Protein AF-A0AA42AXE3-F1 (afdb_monomer_lite)

Structure (mmCIF, N/CA/C/O backbone):
data_AF-A0AA42AXE3-F1
#
_entry.id   AF-A0AA42AXE3-F1
#
loop_
_atom_site.group_PDB
_atom_site.id
_atom_site.type_symbol
_atom_site.label_atom_id
_atom_site.label_alt_id
_atom_site.label_comp_id
_atom_site.label_asym_id
_atom_site.label_entity_id
_atom_site.label_seq_id
_atom_site.pdbx_PDB_ins_code
_atom_site.Cartn_x
_atom_site.Cartn_y
_atom_site.Cartn_z
_atom_site.occupancy
_atom_site.B_iso_or_equiv
_atom_site.auth_seq_id
_atom_site.auth_comp_id
_atom_site.auth_asym_id
_atom_site.auth_atom_id
_atom_site.pdbx_PDB_model_num
ATOM 1 N N . MET A 1 1 ? -24.520 -1.845 4.294 1.00 39.22 1 MET A N 1
ATOM 2 C CA . MET A 1 1 ? -23.198 -1.878 3.637 1.00 39.22 1 MET A CA 1
ATOM 3 C C . MET A 1 1 ? -22.693 -3.287 3.832 1.00 39.22 1 MET A C 1
ATOM 5 O O . MET A 1 1 ? -22.430 -3.655 4.968 1.00 39.22 1 MET A O 1
ATOM 9 N N . GLU A 1 2 ? -22.739 -4.093 2.774 1.00 32.00 2 GLU A N 1
ATOM 10 C CA . GLU A 1 2 ? -22.306 -5.494 2.784 1.00 32.00 2 GLU A CA 1
ATOM 11 C C . GLU A 1 2 ? -20.839 -5.524 3.225 1.00 32.00 2 GLU A C 1
ATOM 13 O O . GLU A 1 2 ? -19.955 -5.041 2.519 1.00 32.00 2 GLU A O 1
ATOM 18 N N . ALA A 1 3 ? -20.601 -5.962 4.459 1.00 39.38 3 ALA A N 1
ATOM 19 C CA . ALA A 1 3 ? -19.285 -5.930 5.062 1.00 39.38 3 ALA A CA 1
ATOM 20 C C . ALA A 1 3 ? -18.460 -7.076 4.477 1.00 39.38 3 ALA A C 1
ATOM 22 O O . ALA A 1 3 ? -18.600 -8.228 4.880 1.00 39.38 3 ALA A O 1
ATOM 23 N N . SER A 1 4 ? -17.564 -6.759 3.547 1.00 53.06 4 SER A N 1
ATOM 24 C CA . SER A 1 4 ? -16.403 -7.594 3.252 1.00 53.06 4 SER A CA 1
ATOM 25 C C . SER A 1 4 ? -15.485 -7.583 4.479 1.00 53.06 4 SER A C 1
ATOM 27 O O . SER A 1 4 ? -14.504 -6.846 4.544 1.00 53.06 4 SER A O 1
ATOM 29 N N . GLY A 1 5 ? -15.870 -8.329 5.511 1.00 67.88 5 GLY A N 1
ATOM 30 C CA . GLY A 1 5 ? -15.211 -8.332 6.806 1.00 67.88 5 GLY A CA 1
ATOM 31 C C . GLY A 1 5 ? -15.695 -9.483 7.680 1.00 67.88 5 GLY A C 1
ATOM 32 O O . GLY A 1 5 ? -16.827 -9.944 7.574 1.00 67.88 5 GLY A O 1
ATOM 33 N N . CYS A 1 6 ? -14.823 -9.964 8.560 1.00 85.25 6 CYS A N 1
ATOM 34 C CA . CYS A 1 6 ? -15.209 -10.900 9.610 1.00 85.25 6 CYS A CA 1
ATOM 35 C C . CYS A 1 6 ? -15.899 -10.165 10.772 1.00 85.25 6 CYS A C 1
ATOM 37 O O . CYS A 1 6 ? -15.529 -9.039 11.097 1.00 85.25 6 CYS A O 1
ATOM 39 N N . SER A 1 7 ? -16.813 -10.829 11.477 1.00 84.94 7 SER A N 1
ATOM 40 C CA . SER A 1 7 ? -17.573 -10.251 12.602 1.00 84.94 7 SER A CA 1
ATOM 41 C C . SER A 1 7 ? -16.840 -10.287 13.953 1.00 84.94 7 SER A C 1
ATOM 43 O O . SER A 1 7 ? -17.481 -10.317 15.001 1.00 84.94 7 SER A O 1
ATOM 45 N N . HIS A 1 8 ? -15.503 -10.320 13.959 1.00 90.88 8 HIS A N 1
ATOM 46 C CA . HIS A 1 8 ? -14.735 -10.334 15.205 1.00 90.88 8 HIS A CA 1
ATOM 47 C C . HIS A 1 8 ? -14.787 -8.949 15.875 1.00 90.88 8 HIS A C 1
ATOM 49 O O . HIS A 1 8 ? -14.392 -7.964 15.243 1.00 90.88 8 HIS A O 1
ATOM 55 N N . PRO A 1 9 ? -15.268 -8.848 17.129 1.00 89.12 9 PRO A N 1
ATOM 56 C CA . PRO A 1 9 ? -15.516 -7.561 17.759 1.00 89.12 9 PRO A CA 1
ATOM 57 C C . PRO A 1 9 ? -14.220 -6.929 18.279 1.00 89.12 9 PRO A C 1
ATOM 59 O O . PRO A 1 9 ? -13.518 -7.505 19.107 1.00 89.12 9 PRO A O 1
ATOM 62 N N . TYR A 1 10 ? -13.951 -5.703 17.836 1.00 90.38 10 TYR A N 1
ATOM 63 C CA . TYR A 1 10 ? -12.899 -4.829 18.355 1.00 90.38 10 TYR A CA 1
ATOM 64 C C . TYR A 1 10 ? -13.407 -3.386 18.329 1.00 90.38 10 TYR A C 1
ATOM 66 O O . TYR A 1 10 ? -14.185 -3.025 17.446 1.00 90.38 10 TYR A O 1
ATOM 74 N N . CYS A 1 11 ? -12.969 -2.542 19.266 1.00 94.12 11 CYS A N 1
ATOM 75 C CA . CYS A 1 11 ? -13.255 -1.113 19.156 1.00 94.12 11 CYS A CA 1
ATOM 76 C C . CYS A 1 11 ? -12.405 -0.471 18.046 1.00 94.12 11 CYS A C 1
ATOM 78 O O . CYS A 1 11 ? -11.339 -0.979 17.680 1.00 94.12 11 CYS A O 1
ATOM 80 N N . THR A 1 12 ? -12.864 0.671 17.535 1.00 92.12 12 THR A N 1
ATOM 81 C CA . THR A 1 12 ? -12.186 1.426 16.470 1.00 92.12 12 THR A CA 1
ATOM 82 C C . THR A 1 12 ? -10.753 1.789 16.841 1.00 92.12 12 THR A C 1
ATOM 84 O O . THR A 1 12 ? -9.857 1.649 16.013 1.00 92.12 12 THR A O 1
ATOM 87 N N . ASP A 1 13 ? -10.515 2.167 18.097 1.00 95.12 13 ASP A N 1
ATOM 88 C CA . ASP A 1 13 ? -9.200 2.602 18.575 1.00 95.12 13 ASP A CA 1
ATOM 89 C C . ASP A 1 13 ? -8.194 1.446 18.601 1.00 95.12 13 ASP A C 1
ATOM 91 O O . ASP A 1 13 ? -7.038 1.603 18.200 1.00 95.12 13 ASP A O 1
ATOM 95 N N . CYS A 1 14 ? -8.634 0.252 19.014 1.00 95.81 14 CYS A N 1
ATOM 96 C CA . CYS A 1 14 ? -7.807 -0.953 18.978 1.00 95.81 14 CYS A CA 1
ATOM 97 C C . CYS A 1 14 ? -7.433 -1.330 17.543 1.00 95.81 14 CYS A C 1
ATOM 99 O O . CYS A 1 14 ? -6.273 -1.653 17.281 1.00 95.81 14 CYS A O 1
ATOM 101 N N . VAL A 1 15 ? -8.391 -1.264 16.612 1.00 94.88 15 VAL A N 1
ATOM 102 C CA . VAL A 1 15 ? -8.143 -1.557 15.193 1.00 94.88 15 VAL A CA 1
ATOM 103 C C . VAL A 1 15 ? -7.183 -0.531 14.590 1.00 94.88 15 VAL A C 1
ATOM 105 O O . VAL A 1 15 ? -6.204 -0.917 13.951 1.00 94.88 15 VAL A O 1
ATOM 108 N N . ALA A 1 16 ? -7.396 0.761 14.848 1.00 95.69 16 ALA A N 1
ATOM 109 C CA . ALA A 1 16 ? -6.532 1.831 14.356 1.00 95.69 16 ALA A CA 1
ATOM 110 C C . ALA A 1 16 ? -5.087 1.674 14.855 1.00 95.69 16 ALA A C 1
ATOM 112 O O . ALA A 1 16 ? -4.149 1.710 14.057 1.00 95.69 16 ALA A O 1
ATOM 113 N N . LYS A 1 17 ? -4.898 1.412 16.155 1.00 96.69 17 LYS A N 1
ATOM 114 C CA . LYS A 1 17 ? -3.568 1.208 16.753 1.00 96.69 17 LYS A CA 1
ATOM 115 C C . LYS A 1 17 ? -2.880 -0.059 16.243 1.00 96.69 17 LYS A C 1
ATOM 117 O O . LYS A 1 17 ? -1.663 -0.072 16.040 1.00 96.69 17 LYS A O 1
ATOM 122 N N . TYR A 1 18 ? -3.644 -1.126 16.014 1.00 96.25 18 TYR A N 1
ATOM 123 C CA . TYR A 1 18 ? -3.133 -2.352 15.403 1.00 96.25 18 TYR A CA 1
ATOM 124 C C . TYR A 1 18 ? -2.607 -2.094 13.986 1.00 96.25 18 TYR A C 1
ATOM 126 O O . TYR A 1 18 ? -1.457 -2.428 13.693 1.00 96.25 18 TYR A O 1
ATOM 134 N N . ILE A 1 19 ? -3.413 -1.443 13.139 1.00 96.25 19 ILE A N 1
ATOM 135 C CA . ILE A 1 19 ? -3.024 -1.058 11.777 1.00 96.25 19 ILE A CA 1
ATOM 136 C C . ILE A 1 19 ? -1.781 -0.171 11.820 1.00 96.25 19 ILE A C 1
ATOM 138 O O . ILE A 1 19 ? -0.796 -0.468 11.150 1.00 96.25 19 ILE A O 1
ATOM 142 N N . GLU A 1 20 ? -1.780 0.877 12.647 1.00 96.31 20 GLU A N 1
ATOM 143 C CA . GLU A 1 20 ? -0.634 1.775 12.786 1.00 96.31 20 GLU A CA 1
ATOM 144 C C . GLU A 1 20 ? 0.643 1.016 13.146 1.00 96.31 20 GLU A C 1
ATOM 146 O O . GLU A 1 20 ? 1.682 1.248 12.532 1.00 96.31 20 GLU A O 1
ATOM 151 N N . THR A 1 21 ? 0.572 0.070 14.082 1.00 95.56 21 THR A N 1
ATOM 152 C CA . THR A 1 21 ? 1.730 -0.746 14.466 1.00 95.56 21 THR A CA 1
ATOM 153 C C . THR A 1 21 ? 2.241 -1.561 13.273 1.00 95.56 21 THR A C 1
ATOM 155 O O . THR A 1 21 ? 3.436 -1.544 12.975 1.00 95.56 21 THR A O 1
ATOM 158 N N . LYS A 1 22 ? 1.347 -2.230 12.536 1.00 95.56 22 LYS A N 1
ATOM 159 C CA . LYS A 1 22 ? 1.699 -3.068 11.376 1.00 95.56 22 LYS A CA 1
ATOM 160 C C . LYS A 1 22 ? 2.280 -2.263 10.211 1.00 95.56 22 LYS A C 1
ATOM 162 O O . LYS A 1 22 ? 3.287 -2.665 9.628 1.00 95.56 22 LYS A O 1
ATOM 167 N N . VAL A 1 23 ? 1.698 -1.106 9.909 1.00 95.06 23 VAL A N 1
ATOM 168 C CA . VAL A 1 23 ? 2.150 -0.217 8.829 1.00 95.06 23 VAL A CA 1
ATOM 169 C C . VAL A 1 23 ? 3.440 0.496 9.220 1.00 95.06 23 VAL A C 1
ATOM 171 O O . VAL A 1 23 ? 4.406 0.531 8.457 1.00 95.06 23 VAL A O 1
ATOM 174 N N . SER A 1 24 ? 3.478 1.094 10.410 1.00 90.56 24 SER A N 1
ATOM 175 C CA . SER A 1 24 ? 4.572 1.977 10.804 1.00 90.56 24 SER A CA 1
ATOM 176 C C . SER A 1 24 ? 5.832 1.207 11.169 1.00 90.56 24 SER A C 1
ATOM 178 O O . SER A 1 24 ? 6.901 1.611 10.712 1.00 90.56 24 SER A O 1
ATOM 180 N N . HIS A 1 25 ? 5.708 0.109 11.923 1.00 85.19 25 HIS A N 1
ATOM 181 C CA . HIS A 1 25 ? 6.855 -0.650 12.432 1.00 85.19 25 HIS A CA 1
ATOM 182 C C . HIS A 1 25 ? 7.284 -1.780 11.497 1.00 85.19 25 HIS A C 1
ATOM 184 O O . HIS A 1 25 ? 8.471 -2.081 11.424 1.00 85.19 25 HIS A O 1
ATOM 190 N N . SER A 1 26 ? 6.343 -2.411 10.793 1.00 87.88 26 SER A N 1
ATOM 191 C CA . SER A 1 26 ? 6.633 -3.608 9.994 1.00 87.88 26 SER A CA 1
ATOM 192 C C . SER A 1 26 ? 6.511 -3.403 8.485 1.00 87.88 26 SER A C 1
ATOM 194 O O . SER A 1 26 ? 6.828 -4.329 7.748 1.00 87.88 26 SER A O 1
ATOM 196 N N . ASN A 1 27 ? 6.070 -2.223 8.022 1.00 89.31 27 ASN A N 1
ATOM 197 C CA . ASN A 1 27 ? 5.796 -1.932 6.606 1.00 89.31 27 ASN A CA 1
ATOM 198 C C . ASN A 1 27 ? 4.985 -3.053 5.923 1.00 89.31 27 ASN A C 1
ATOM 200 O O . ASN A 1 27 ? 5.290 -3.451 4.803 1.00 89.31 27 ASN A O 1
ATOM 204 N N . MET A 1 28 ? 3.972 -3.590 6.613 1.00 90.75 28 ME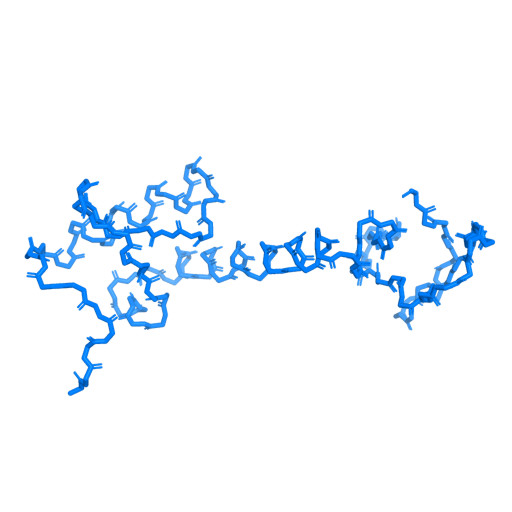T A N 1
ATOM 205 C CA . MET A 1 28 ? 3.097 -4.617 6.040 1.00 90.75 28 MET A CA 1
ATOM 206 C C . MET A 1 28 ? 2.019 -3.970 5.163 1.00 90.75 28 MET A C 1
ATOM 208 O O . MET A 1 28 ? 1.316 -3.068 5.619 1.00 90.75 28 MET A O 1
ATOM 212 N N . SER A 1 29 ? 1.882 -4.452 3.927 1.00 91.00 29 SER A N 1
ATOM 213 C CA . SER A 1 29 ? 0.776 -4.142 3.009 1.00 91.00 29 SER A CA 1
ATOM 214 C C . SER A 1 29 ? -0.483 -4.916 3.400 1.00 91.00 29 SER A C 1
ATOM 216 O O . SER A 1 29 ? -1.528 -4.320 3.658 1.00 91.00 29 SER A O 1
ATOM 218 N N . ASP A 1 30 ? -0.346 -6.236 3.523 1.00 92.50 30 ASP A N 1
ATOM 219 C CA . ASP A 1 30 ? -1.445 -7.165 3.783 1.00 92.50 30 ASP A CA 1
ATOM 220 C C . ASP A 1 30 ? -1.708 -7.317 5.285 1.00 92.50 30 ASP A C 1
ATOM 222 O O . ASP A 1 30 ? -1.118 -8.152 5.980 1.00 92.50 30 ASP A O 1
ATOM 226 N N . ILE A 1 31 ? -2.616 -6.497 5.807 1.00 93.94 31 ILE A N 1
ATOM 227 C CA . ILE A 1 31 ? -2.995 -6.529 7.220 1.00 93.94 31 ILE A CA 1
ATOM 228 C C . ILE A 1 31 ? -4.212 -7.429 7.391 1.00 93.94 31 ILE A C 1
ATOM 230 O O . ILE A 1 31 ? -5.297 -7.130 6.903 1.00 93.94 31 ILE A O 1
ATOM 234 N N . LYS A 1 32 ? -4.036 -8.535 8.112 1.00 93.88 32 LYS A N 1
ATOM 235 C CA . LYS A 1 32 ? -5.123 -9.454 8.464 1.00 93.88 32 LYS A CA 1
ATOM 236 C C . LYS A 1 32 ? -5.916 -8.943 9.662 1.00 93.88 32 LYS A C 1
ATOM 238 O O . LYS A 1 32 ? -5.434 -8.125 10.446 1.00 93.88 32 LYS A O 1
ATOM 243 N N . CY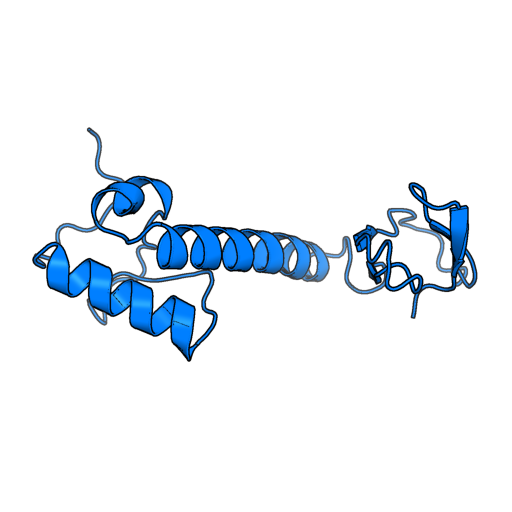S A 1 33 ? -7.118 -9.482 9.829 1.00 93.88 33 CYS A N 1
ATOM 244 C CA . CYS A 1 33 ? -7.879 -9.374 11.062 1.00 93.88 33 CYS A CA 1
ATOM 245 C C . CYS A 1 33 ? -6.981 -9.690 12.281 1.00 93.88 33 CYS A C 1
ATOM 247 O O . CYS A 1 33 ? -6.208 -10.650 12.227 1.00 93.88 33 CYS A O 1
ATOM 249 N N . PRO A 1 34 ? -7.091 -8.939 13.395 1.00 92.44 34 PRO A N 1
ATOM 250 C CA . PRO A 1 34 ? -6.321 -9.221 14.607 1.00 92.44 34 PRO A CA 1
ATOM 251 C C . PRO A 1 34 ? -6.582 -10.610 15.211 1.00 92.44 34 PRO A C 1
ATOM 253 O O . PRO A 1 34 ? -5.764 -11.095 15.992 1.00 92.44 34 PRO A O 1
ATOM 256 N N . ASN A 1 35 ? -7.705 -11.251 14.868 1.00 92.81 35 ASN A N 1
ATOM 257 C CA . ASN A 1 35 ? -8.029 -12.593 15.334 1.00 92.81 35 ASN A CA 1
ATOM 258 C C . ASN A 1 35 ? -7.087 -13.633 14.707 1.00 92.81 35 ASN A C 1
ATOM 260 O O . ASN A 1 35 ? -7.001 -13.749 13.486 1.00 92.81 35 ASN A O 1
ATOM 264 N N . THR A 1 36 ? -6.426 -14.437 15.540 1.00 86.69 36 THR A N 1
ATOM 265 C CA . THR A 1 36 ? -5.358 -15.369 15.131 1.00 86.69 36 THR A CA 1
ATOM 266 C C . THR A 1 36 ? -5.803 -16.431 14.125 1.00 86.69 36 THR A C 1
ATOM 268 O O . THR A 1 36 ? -5.006 -16.848 13.290 1.00 86.69 36 THR A O 1
ATOM 271 N N . ASN A 1 37 ? -7.076 -16.828 14.162 1.00 89.44 37 ASN A N 1
ATOM 272 C CA . ASN A 1 37 ? -7.660 -17.826 13.262 1.00 89.44 37 ASN A CA 1
ATOM 273 C C . ASN A 1 37 ? -8.453 -17.193 12.106 1.00 89.44 37 ASN A C 1
ATOM 275 O O . ASN A 1 37 ? -9.299 -17.848 11.503 1.00 89.44 37 ASN A O 1
ATOM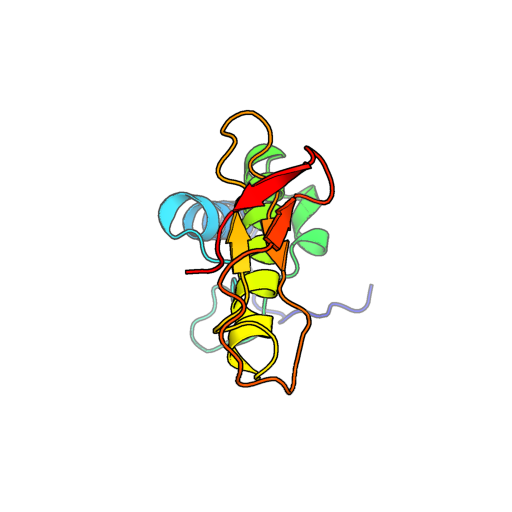 279 N N . CYS A 1 38 ? -8.226 -15.911 11.809 1.00 92.12 38 CYS A N 1
ATOM 280 C CA . CYS A 1 38 ? -8.905 -15.200 10.733 1.00 92.12 38 CYS A CA 1
ATOM 281 C C . CYS A 1 38 ? -7.909 -14.728 9.669 1.00 92.12 38 CYS A C 1
ATOM 283 O O . CYS A 1 38 ? -6.982 -13.971 9.946 1.00 92.12 38 CYS A O 1
ATOM 285 N N . SER A 1 39 ? -8.126 -15.144 8.422 1.00 91.88 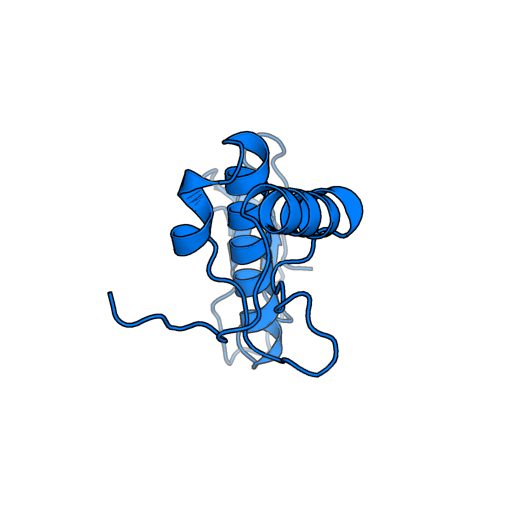39 SER A N 1
ATOM 286 C CA . SER A 1 39 ? -7.306 -14.746 7.272 1.00 91.88 39 SER A CA 1
ATOM 287 C C . SER A 1 39 ? -7.877 -13.566 6.485 1.00 91.88 39 SER A C 1
ATOM 289 O O . SER A 1 39 ? -7.287 -13.183 5.477 1.00 91.88 39 SER A O 1
ATOM 291 N N . VAL A 1 40 ? -9.009 -12.999 6.918 1.00 93.06 40 VAL A N 1
ATOM 292 C CA . VAL A 1 40 ? -9.642 -11.853 6.252 1.00 93.06 40 VAL A CA 1
ATOM 293 C C . VAL A 1 40 ? -8.708 -10.650 6.313 1.00 93.06 40 VAL A C 1
ATOM 295 O O . VAL A 1 40 ? -8.227 -10.293 7.389 1.00 93.06 40 VAL A O 1
ATOM 298 N N . LEU A 1 41 ? -8.458 -10.038 5.158 1.00 93.25 41 LEU A N 1
ATOM 299 C CA . LEU A 1 41 ? -7.675 -8.814 5.046 1.00 93.25 41 LEU A CA 1
ATOM 300 C C . LEU A 1 41 ? -8.536 -7.600 5.383 1.00 93.25 41 LEU A C 1
ATOM 302 O O . LEU A 1 41 ? -9.713 -7.536 5.031 1.00 93.25 41 LEU A O 1
ATOM 306 N N . LEU A 1 42 ? -7.930 -6.642 6.073 1.00 93.38 42 LEU A N 1
ATOM 307 C CA . LEU A 1 42 ? -8.525 -5.341 6.315 1.00 93.38 42 LEU A CA 1
ATOM 308 C C . LEU A 1 42 ? -8.377 -4.489 5.056 1.00 93.38 42 LEU A C 1
ATOM 310 O O . LEU A 1 42 ? -7.279 -4.341 4.522 1.00 93.38 42 LEU A O 1
ATOM 314 N N . ASP A 1 43 ? -9.485 -3.907 4.614 1.00 91.75 43 ASP A N 1
ATOM 315 C CA . ASP A 1 43 ? -9.493 -2.952 3.515 1.00 91.75 43 ASP A CA 1
ATOM 316 C C . ASP A 1 43 ? -9.120 -1.549 4.017 1.00 91.75 43 ASP A C 1
ATOM 318 O O . ASP A 1 43 ? -9.745 -1.001 4.932 1.00 91.75 43 ASP A O 1
ATOM 322 N N . ALA A 1 44 ? -8.104 -0.947 3.395 1.00 93.06 44 ALA A N 1
ATOM 323 C CA . ALA A 1 44 ? -7.609 0.365 3.791 1.00 93.06 44 ALA A CA 1
ATOM 324 C C . ALA A 1 44 ? -8.687 1.451 3.654 1.00 93.06 44 ALA A C 1
ATOM 326 O O . ALA A 1 44 ? -8.783 2.327 4.517 1.00 93.06 44 ALA A O 1
ATOM 327 N N . LEU A 1 45 ? -9.518 1.393 2.605 1.00 93.69 45 LEU A N 1
ATOM 328 C CA . LEU A 1 45 ? -10.564 2.393 2.362 1.00 93.69 45 LEU A CA 1
ATOM 329 C C . LEU A 1 45 ? -11.656 2.333 3.432 1.00 93.69 45 LEU A C 1
ATOM 331 O O . LEU A 1 45 ? -12.066 3.374 3.948 1.00 93.69 45 LEU A O 1
ATOM 335 N N . SER A 1 46 ? -12.054 1.127 3.828 1.00 91.62 46 SER A N 1
ATOM 336 C CA . SER A 1 46 ? -13.009 0.877 4.909 1.00 91.62 46 SER A CA 1
ATOM 337 C C . SER A 1 46 ? -12.496 1.372 6.266 1.00 91.62 46 SER A C 1
ATOM 339 O O . SER A 1 46 ? -13.277 1.846 7.088 1.00 91.62 46 SER A O 1
ATOM 341 N N . CYS A 1 47 ? -11.180 1.331 6.498 1.00 93.69 47 CYS A N 1
ATOM 342 C CA . CYS A 1 47 ? -10.553 1.841 7.721 1.00 93.69 47 CYS A CA 1
ATOM 343 C C . CYS A 1 47 ? -10.185 3.335 7.664 1.00 93.69 47 CYS A C 1
ATOM 345 O O . CYS A 1 47 ? -9.680 3.873 8.649 1.00 93.69 47 CYS A O 1
ATOM 347 N N . ARG A 1 48 ? -10.427 4.042 6.553 1.00 95.19 48 ARG A N 1
ATOM 348 C CA . ARG A 1 48 ? -9.971 5.432 6.374 1.00 95.19 48 ARG A CA 1
ATOM 349 C C . ARG A 1 48 ? -10.470 6.385 7.461 1.00 95.19 48 ARG A C 1
ATOM 351 O O . ARG A 1 48 ? -9.722 7.263 7.877 1.00 95.19 48 ARG A O 1
ATOM 358 N N . SER A 1 49 ? -11.717 6.234 7.903 1.00 95.50 49 SER A N 1
ATOM 359 C CA . SER A 1 49 ? -12.341 7.133 8.884 1.00 95.50 49 SER A CA 1
ATOM 360 C C . SER A 1 49 ? -11.759 7.009 10.294 1.00 95.50 49 SER A C 1
ATOM 362 O O . SER A 1 49 ? -11.852 7.962 11.061 1.00 95.50 49 SER A O 1
ATOM 364 N N . ILE A 1 50 ? -11.154 5.865 10.632 1.00 95.56 50 ILE A N 1
ATOM 365 C CA . ILE A 1 50 ? -10.587 5.599 11.965 1.00 95.56 50 ILE A CA 1
ATOM 366 C C . ILE A 1 50 ? -9.071 5.829 12.026 1.00 95.56 50 ILE A C 1
ATOM 368 O O . ILE A 1 50 ? -8.479 5.763 13.100 1.00 95.56 50 ILE A O 1
ATOM 372 N N . LEU A 1 51 ? -8.422 6.079 10.886 1.00 96.25 51 LEU A N 1
ATOM 373 C CA . LEU A 1 51 ? -6.975 6.258 10.792 1.00 96.25 51 LEU A CA 1
ATOM 374 C C . LEU A 1 51 ? -6.595 7.734 10.700 1.00 96.25 51 LEU A C 1
ATOM 376 O O . LEU A 1 51 ? -7.274 8.547 10.075 1.00 96.25 51 LEU A O 1
ATOM 380 N N . SER A 1 52 ? -5.425 8.070 11.245 1.00 96.38 52 SER A N 1
ATOM 381 C CA . SER A 1 52 ? -4.806 9.356 10.936 1.00 96.38 52 SER A CA 1
ATOM 382 C C . SER A 1 52 ? -4.402 9.407 9.460 1.00 96.38 52 SER A C 1
ATOM 384 O O . SER A 1 52 ? -3.995 8.398 8.873 1.00 96.38 52 SER A O 1
ATOM 386 N N . LYS A 1 53 ? -4.438 10.608 8.869 1.00 96.56 53 LYS A N 1
ATOM 387 C CA . LYS A 1 53 ? -4.027 10.842 7.475 1.00 96.56 53 LYS A CA 1
ATOM 388 C C . LYS A 1 53 ? -2.654 10.230 7.170 1.00 96.56 53 LYS A C 1
ATOM 390 O O . LYS A 1 53 ? -2.501 9.531 6.177 1.00 96.56 53 LYS A O 1
ATOM 395 N N . LYS A 1 54 ? -1.687 10.426 8.071 1.00 96.31 54 LYS A N 1
ATOM 396 C CA . LYS A 1 54 ? -0.314 9.923 7.931 1.00 96.31 54 LYS A CA 1
ATOM 397 C C . LYS A 1 54 ? -0.247 8.394 7.864 1.00 96.31 54 LYS A C 1
ATOM 399 O O . LYS A 1 54 ? 0.496 7.856 7.046 1.00 96.31 54 LYS A O 1
ATOM 404 N N . VAL A 1 55 ? -0.986 7.697 8.730 1.00 96.25 55 VAL A N 1
ATOM 405 C CA . VAL A 1 55 ? -0.999 6.224 8.755 1.00 96.25 55 VAL A CA 1
ATOM 406 C C . VAL A 1 55 ? -1.688 5.682 7.508 1.00 96.25 55 VAL A C 1
ATOM 408 O O . VAL A 1 55 ? -1.144 4.788 6.864 1.00 96.25 55 VAL A O 1
ATOM 411 N N . PHE A 1 56 ? -2.830 6.261 7.131 1.00 96.81 56 PHE A N 1
ATOM 412 C CA . PHE A 1 56 ? -3.564 5.876 5.927 1.00 96.81 56 PHE A CA 1
ATOM 413 C C . PHE A 1 56 ? -2.719 6.057 4.656 1.00 96.81 56 PHE A C 1
ATOM 415 O O . PHE A 1 56 ? -2.552 5.111 3.893 1.00 96.81 56 PHE A O 1
ATOM 422 N N . GLU A 1 57 ? -2.099 7.226 4.466 1.00 96.19 57 GLU A N 1
ATOM 423 C CA . GLU A 1 57 ? -1.219 7.493 3.319 1.00 96.19 57 GLU A CA 1
ATOM 424 C C . GLU A 1 57 ? -0.021 6.540 3.273 1.00 96.19 57 GLU A C 1
ATOM 426 O O . GLU A 1 57 ? 0.321 6.023 2.207 1.00 96.19 57 GLU A O 1
ATOM 431 N N . LYS A 1 58 ? 0.603 6.258 4.427 1.00 95.88 58 LYS A N 1
ATOM 432 C CA . LYS A 1 58 ? 1.699 5.284 4.495 1.00 95.88 58 LYS A CA 1
ATOM 433 C C . LYS A 1 58 ? 1.217 3.885 4.108 1.00 95.88 58 LYS A C 1
ATOM 435 O O . LYS A 1 58 ? 1.924 3.205 3.369 1.00 95.88 58 LYS A O 1
ATOM 440 N N . TRP A 1 59 ? 0.042 3.462 4.572 1.00 96.69 59 TRP A N 1
ATOM 441 C CA . TRP A 1 59 ? -0.503 2.147 4.238 1.00 96.69 59 TRP A CA 1
ATOM 442 C C . TRP A 1 59 ? -0.806 2.027 2.742 1.00 96.69 59 TRP A C 1
ATOM 444 O O . TRP A 1 59 ? -0.356 1.072 2.115 1.00 96.69 59 TRP A O 1
ATOM 454 N N . CYS A 1 60 ? -1.456 3.031 2.143 1.00 95.50 60 CYS A N 1
ATOM 455 C CA . CYS A 1 60 ? -1.691 3.081 0.698 1.00 95.50 60 CYS A CA 1
ATOM 456 C C . CYS A 1 60 ? -0.385 2.998 -0.100 1.00 95.50 60 CYS A C 1
ATOM 458 O O . CYS A 1 60 ? -0.308 2.246 -1.066 1.00 95.50 60 CYS A O 1
ATOM 460 N N . ARG A 1 61 ? 0.664 3.716 0.321 1.00 92.94 61 ARG A N 1
ATOM 461 C CA . ARG A 1 61 ? 1.975 3.643 -0.337 1.00 92.94 61 ARG A CA 1
ATOM 462 C C . ARG A 1 61 ? 2.558 2.229 -0.298 1.00 92.94 61 ARG A C 1
ATOM 464 O O . ARG A 1 61 ? 2.978 1.726 -1.332 1.00 92.94 61 ARG A O 1
ATOM 471 N N . VAL A 1 62 ? 2.546 1.583 0.869 1.00 92.38 62 VAL A N 1
ATOM 472 C CA . VAL A 1 62 ? 3.066 0.215 1.038 1.00 92.38 62 VAL A CA 1
ATOM 473 C C . VAL A 1 62 ? 2.238 -0.800 0.236 1.00 92.38 62 VAL A C 1
ATOM 475 O O . VAL A 1 62 ? 2.807 -1.719 -0.346 1.00 92.38 62 VAL A O 1
ATOM 478 N N . LEU A 1 63 ? 0.914 -0.625 0.145 1.00 92.75 63 LEU A N 1
ATOM 479 C CA . LEU A 1 63 ? 0.047 -1.432 -0.724 1.00 92.75 63 LEU A CA 1
ATOM 480 C C . LEU A 1 63 ? 0.441 -1.292 -2.202 1.00 92.75 63 LEU A C 1
ATOM 482 O O . LEU A 1 63 ? 0.635 -2.305 -2.871 1.00 92.75 63 LEU A O 1
ATOM 486 N N . CYS A 1 64 ? 0.615 -0.062 -2.695 1.00 89.00 64 CYS A N 1
ATOM 487 C CA . CYS A 1 64 ? 1.037 0.186 -4.075 1.00 89.00 64 CYS A CA 1
ATOM 488 C C . CYS A 1 64 ? 2.419 -0.414 -4.366 1.00 89.00 64 CYS A C 1
ATOM 490 O O . CYS A 1 64 ? 2.587 -1.117 -5.358 1.00 89.00 64 CYS A O 1
ATOM 492 N N . GLU A 1 65 ? 3.397 -0.181 -3.486 1.00 83.94 65 GLU A N 1
ATOM 493 C CA . GLU A 1 65 ? 4.741 -0.758 -3.607 1.00 83.94 65 GLU A CA 1
ATOM 494 C C . GLU A 1 65 ? 4.682 -2.292 -3.635 1.00 83.94 65 GLU A C 1
ATOM 496 O O . GLU A 1 65 ? 5.303 -2.922 -4.487 1.00 83.94 65 GLU A O 1
ATOM 501 N N . SER A 1 66 ? 3.886 -2.903 -2.754 1.00 84.88 66 SER A N 1
ATOM 502 C CA . SER A 1 66 ? 3.697 -4.353 -2.711 1.00 84.88 66 SER A CA 1
ATOM 503 C C . SER A 1 66 ? 3.061 -4.898 -3.989 1.00 84.88 66 SER A C 1
ATOM 505 O O . SER A 1 66 ? 3.522 -5.919 -4.484 1.00 84.88 66 SER A O 1
ATOM 507 N N . ALA A 1 67 ? 2.039 -4.243 -4.545 1.00 81.88 67 ALA A N 1
ATOM 508 C CA . ALA A 1 67 ? 1.406 -4.671 -5.795 1.00 81.88 67 ALA A CA 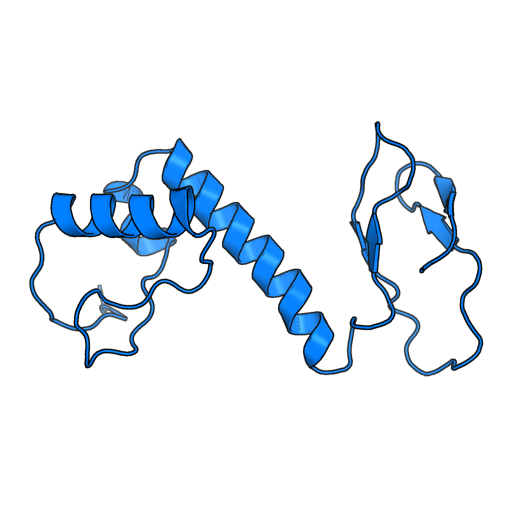1
ATOM 509 C C . ALA A 1 67 ? 2.408 -4.658 -6.960 1.00 81.88 67 ALA A C 1
ATOM 511 O O . ALA A 1 67 ? 2.591 -5.665 -7.640 1.00 81.88 67 ALA A O 1
ATOM 512 N N . VAL A 1 68 ? 3.162 -3.564 -7.090 1.00 73.19 68 VAL A N 1
ATOM 513 C CA . VAL A 1 68 ? 4.218 -3.417 -8.101 1.00 73.19 68 VAL A CA 1
ATOM 514 C C . VAL A 1 68 ? 5.330 -4.467 -7.937 1.00 73.19 68 VAL A C 1
ATOM 516 O O . VAL A 1 68 ? 5.897 -4.943 -8.921 1.00 73.19 68 VAL A O 1
ATOM 519 N N . LEU A 1 69 ? 5.652 -4.863 -6.701 1.00 70.25 69 LEU A N 1
ATOM 520 C CA . LEU A 1 69 ? 6.643 -5.907 -6.424 1.00 70.25 69 LEU A CA 1
ATOM 521 C C . LEU A 1 69 ? 6.105 -7.337 -6.611 1.00 70.25 69 LEU A C 1
ATOM 523 O O . LEU A 1 69 ? 6.880 -8.214 -6.990 1.00 70.25 69 LEU A O 1
ATOM 527 N N . LEU A 1 70 ? 4.823 -7.596 -6.344 1.00 63.31 70 LEU A N 1
ATOM 528 C CA . LEU A 1 70 ? 4.199 -8.924 -6.443 1.00 63.31 70 LEU A CA 1
ATOM 529 C C . LEU A 1 70 ? 3.799 -9.289 -7.875 1.00 63.31 70 LEU A C 1
ATOM 531 O O . LEU A 1 70 ? 3.916 -10.450 -8.258 1.00 63.31 70 LEU A O 1
ATOM 535 N N . ASP A 1 71 ? 3.404 -8.324 -8.703 1.00 55.25 71 ASP A N 1
ATOM 536 C CA . ASP A 1 71 ? 3.199 -8.586 -10.134 1.00 55.25 71 ASP A CA 1
ATOM 537 C C . ASP A 1 71 ? 4.513 -8.973 -10.832 1.00 55.25 71 ASP A C 1
ATOM 539 O O . ASP A 1 71 ? 4.522 -9.680 -11.842 1.00 55.25 71 ASP A O 1
ATOM 543 N N . ALA A 1 72 ? 5.655 -8.649 -10.218 1.00 50.81 72 ALA A N 1
ATOM 544 C CA . ALA A 1 72 ? 6.947 -9.123 -10.674 1.00 50.81 72 ALA A CA 1
ATOM 545 C C . ALA A 1 72 ? 7.112 -10.641 -10.585 1.00 50.81 72 ALA A C 1
ATOM 547 O O . ALA A 1 72 ? 7.646 -11.235 -11.523 1.00 50.81 72 ALA A O 1
ATOM 548 N N . SER A 1 73 ? 6.657 -11.275 -9.499 1.00 43.28 73 SER A N 1
ATOM 549 C CA . SER A 1 73 ? 6.896 -12.696 -9.206 1.00 43.28 73 SER A CA 1
ATOM 550 C C . SER A 1 73 ? 6.004 -13.668 -9.984 1.00 43.28 73 SER A C 1
ATOM 552 O O . SER A 1 73 ? 6.278 -14.866 -9.978 1.00 43.28 73 SER A O 1
ATOM 554 N N . LYS A 1 74 ? 4.998 -13.175 -10.719 1.00 45.62 74 LYS A N 1
ATOM 555 C CA . LYS A 1 74 ? 4.131 -13.980 -11.604 1.00 45.62 74 LYS A CA 1
ATOM 556 C C . LYS A 1 74 ? 4.649 -14.115 -13.043 1.00 45.62 74 LYS A C 1
ATOM 558 O O . LYS A 1 74 ? 3.925 -14.594 -13.908 1.00 45.62 74 LYS A O 1
ATOM 563 N N . GLY A 1 75 ? 5.903 -13.731 -13.290 1.00 42.56 75 GLY A N 1
ATOM 564 C CA . GLY A 1 75 ? 6.555 -13.841 -14.598 1.00 42.56 75 GLY A CA 1
ATOM 565 C C . GLY A 1 75 ? 6.620 -12.540 -15.402 1.00 42.56 75 GLY A C 1
ATOM 566 O O . GLY A 1 75 ? 7.308 -12.536 -16.413 1.00 42.56 75 GLY A O 1
ATOM 567 N N . GLY A 1 76 ? 6.002 -11.447 -14.927 1.00 41.69 76 GLY A N 1
ATOM 568 C CA . GLY A 1 76 ? 5.907 -10.183 -15.673 1.00 41.69 76 GLY A CA 1
ATOM 569 C C . GLY A 1 76 ? 6.936 -9.091 -15.342 1.00 41.69 76 GLY A C 1
ATOM 570 O O . GLY A 1 76 ? 7.138 -8.203 -16.156 1.00 41.69 76 GLY A O 1
ATOM 571 N N . PHE A 1 77 ? 7.620 -9.106 -14.183 1.00 50.78 77 PHE A N 1
ATOM 572 C CA . PHE A 1 77 ? 8.541 -7.994 -13.824 1.00 50.78 77 PHE A CA 1
ATOM 573 C C . PHE A 1 77 ? 9.790 -8.357 -12.993 1.00 50.78 77 PHE A C 1
ATOM 575 O O . PHE A 1 77 ? 10.516 -7.451 -12.573 1.00 50.78 77 PHE A O 1
ATOM 582 N N . VAL A 1 78 ? 10.106 -9.632 -12.708 1.00 49.25 78 VAL A N 1
ATOM 583 C CA . VAL A 1 78 ? 11.290 -9.961 -11.865 1.00 49.25 78 VAL A CA 1
ATOM 584 C C . VAL A 1 78 ? 12.623 -9.521 -12.496 1.00 49.25 78 VAL A C 1
ATOM 586 O O . VAL A 1 78 ? 13.552 -9.204 -11.758 1.00 49.25 78 VAL A O 1
ATOM 589 N N . HIS A 1 79 ? 12.719 -9.411 -13.824 1.00 54.00 79 HIS A N 1
ATOM 590 C CA . HIS A 1 79 ? 13.953 -9.007 -14.524 1.00 54.00 79 HIS A CA 1
ATOM 591 C C . HIS A 1 79 ? 13.882 -7.618 -15.174 1.00 54.00 79 HIS A C 1
ATOM 593 O O . HIS A 1 79 ? 14.636 -7.316 -16.097 1.00 54.00 79 HIS A O 1
ATOM 599 N N . GLY A 1 80 ? 12.948 -6.777 -14.727 1.00 65.75 80 GLY A N 1
ATOM 600 C CA . GLY A 1 80 ? 12.500 -5.658 -15.536 1.00 65.75 80 GLY A CA 1
ATOM 601 C C . GLY A 1 80 ? 12.079 -4.412 -14.786 1.00 65.75 80 GLY A C 1
ATOM 602 O O . GLY A 1 80 ? 11.155 -3.750 -15.227 1.00 65.75 80 GLY A O 1
ATOM 603 N N . ARG A 1 81 ? 12.680 -4.076 -13.646 1.00 73.31 81 ARG A N 1
ATOM 604 C CA . ARG A 1 81 ? 12.355 -2.816 -12.966 1.00 73.31 81 ARG A CA 1
ATOM 605 C C . ARG A 1 81 ? 13.604 -2.092 -12.513 1.00 73.31 81 ARG A C 1
ATOM 607 O O . ARG A 1 81 ? 14.534 -2.704 -12.000 1.00 73.31 81 ARG A O 1
ATOM 614 N N . SER A 1 82 ? 13.603 -0.780 -12.664 1.00 77.75 82 SER A N 1
ATOM 615 C CA . SER A 1 82 ? 14.690 0.069 -12.191 1.00 77.75 82 SER A CA 1
ATOM 616 C C . SER A 1 82 ? 14.170 1.468 -11.933 1.00 77.75 82 SER A C 1
ATOM 618 O O . SER A 1 82 ? 13.413 2.011 -12.737 1.00 77.75 82 SER A O 1
ATOM 620 N N . PHE A 1 83 ? 14.622 2.079 -10.848 1.00 83.25 83 PHE A N 1
ATOM 621 C CA . PHE A 1 83 ? 14.417 3.506 -10.662 1.00 83.25 83 PHE A CA 1
ATOM 622 C C . PHE A 1 83 ? 15.349 4.295 -11.580 1.00 83.25 83 PHE A C 1
ATOM 624 O O . PHE A 1 83 ? 16.510 3.926 -11.770 1.00 83.25 83 PHE A O 1
ATOM 631 N N . CYS A 1 84 ? 14.857 5.412 -12.111 1.00 87.12 84 CYS A N 1
ATOM 632 C CA . CYS A 1 84 ? 15.677 6.348 -12.857 1.00 87.12 84 CYS A CA 1
ATOM 633 C C . CYS A 1 84 ? 16.869 6.795 -11.984 1.00 87.12 84 CYS A C 1
ATOM 635 O O . CYS A 1 84 ? 16.657 7.309 -10.879 1.00 87.12 84 CYS A O 1
ATOM 637 N N . PRO A 1 85 ? 18.121 6.664 -12.463 1.00 87.38 85 PRO A N 1
ATOM 638 C CA . PRO A 1 85 ? 19.306 7.031 -11.685 1.00 87.38 85 PRO A CA 1
ATOM 639 C C . PRO A 1 85 ? 19.418 8.539 -11.419 1.00 87.38 85 PRO A C 1
ATOM 641 O O . PRO A 1 85 ? 20.183 8.964 -10.550 1.00 87.38 85 PRO A O 1
ATOM 644 N N . ASN A 1 86 ? 18.651 9.370 -12.134 1.00 89.25 86 ASN A N 1
ATOM 645 C CA . ASN A 1 86 ? 18.519 10.782 -11.801 1.00 89.25 86 ASN A CA 1
ATOM 646 C C . ASN A 1 86 ? 17.794 10.938 -10.459 1.00 89.25 86 ASN A C 1
ATOM 648 O O . ASN A 1 86 ? 16.582 10.750 -10.393 1.00 89.25 86 ASN A O 1
ATOM 652 N N . ARG A 1 87 ? 18.502 11.374 -9.412 1.00 87.62 87 ARG A N 1
ATOM 653 C CA . ARG A 1 87 ? 17.932 11.587 -8.067 1.00 87.62 87 ARG A CA 1
ATOM 654 C C . ARG A 1 87 ? 16.804 12.620 -8.008 1.00 87.62 87 ARG A C 1
ATOM 656 O O . ARG A 1 87 ? 16.050 12.627 -7.045 1.00 87.62 87 ARG A O 1
ATOM 663 N N . LYS A 1 88 ? 16.710 13.517 -8.996 1.00 92.25 88 LYS A N 1
ATOM 664 C CA . LYS A 1 88 ? 15.599 14.477 -9.105 1.00 92.25 88 LYS A CA 1
ATOM 665 C C . LYS A 1 88 ? 14.382 13.898 -9.833 1.00 92.25 88 LYS A C 1
ATOM 667 O O . LYS A 1 88 ? 13.326 14.510 -9.790 1.00 92.25 88 LYS A O 1
ATOM 672 N N . CYS A 1 89 ? 14.541 12.766 -10.523 1.00 92.69 89 CYS A N 1
ATOM 673 C CA . CYS A 1 89 ? 13.463 12.075 -11.224 1.00 92.69 89 CYS A CA 1
ATOM 674 C C . CYS A 1 89 ? 12.996 10.864 -10.416 1.00 92.69 89 CYS A C 1
ATOM 676 O O . CYS A 1 89 ? 11.840 10.815 -10.033 1.00 92.69 89 CYS A O 1
ATOM 678 N N . SER A 1 90 ? 13.893 9.899 -10.178 1.00 85.81 90 SER A N 1
ATOM 679 C CA . SER A 1 90 ? 13.633 8.650 -9.446 1.00 85.81 90 SER A CA 1
ATOM 680 C C . SER A 1 90 ? 12.345 7.924 -9.852 1.00 85.81 90 SER A C 1
ATOM 682 O O . SER A 1 90 ? 11.765 7.202 -9.051 1.00 85.81 90 SER A O 1
ATOM 684 N N . GLU A 1 91 ? 11.925 8.095 -11.106 1.00 86.81 91 GLU A N 1
ATOM 685 C CA . GLU A 1 91 ? 10.753 7.433 -11.671 1.00 86.81 91 GLU A CA 1
ATOM 686 C C . GLU A 1 91 ? 10.974 5.922 -11.684 1.00 86.81 91 GLU A C 1
ATOM 688 O O . GLU A 1 91 ? 12.073 5.472 -12.023 1.00 86.81 91 GLU A O 1
ATOM 693 N N . LEU A 1 92 ? 9.959 5.138 -11.330 1.00 83.75 92 LEU A N 1
ATOM 694 C CA . LEU A 1 92 ? 10.034 3.690 -11.471 1.00 83.75 92 LEU A CA 1
ATOM 695 C C . LEU A 1 92 ? 9.771 3.320 -12.929 1.00 83.75 92 LEU A C 1
ATOM 697 O O . LEU A 1 92 ? 8.709 3.607 -13.469 1.00 83.75 92 LEU A O 1
ATOM 701 N N . ILE A 1 93 ? 10.736 2.662 -13.559 1.00 83.12 93 ILE A N 1
ATOM 702 C CA . ILE A 1 93 ? 10.646 2.263 -14.959 1.00 83.12 93 ILE A CA 1
ATOM 703 C C . ILE A 1 93 ? 10.515 0.753 -15.015 1.00 83.12 93 ILE A C 1
ATOM 705 O O . ILE A 1 93 ? 11.287 0.031 -14.373 1.00 83.12 93 ILE A O 1
ATOM 709 N N . LEU A 1 94 ? 9.543 0.300 -15.799 1.00 78.62 94 LEU A N 1
ATOM 710 C CA . LEU A 1 94 ? 9.262 -1.103 -16.022 1.00 78.62 94 LEU A CA 1
ATOM 711 C C . LEU A 1 94 ? 9.727 -1.517 -17.427 1.00 78.62 94 LEU A C 1
ATOM 713 O O . LEU A 1 94 ? 9.606 -0.765 -18.390 1.00 78.62 94 LEU A O 1
ATOM 717 N N . ASN A 1 95 ? 10.300 -2.707 -17.530 1.00 74.31 95 ASN A N 1
ATOM 718 C CA . ASN A 1 95 ? 10.714 -3.350 -18.763 1.00 74.31 95 ASN A CA 1
ATOM 719 C C . ASN A 1 95 ? 9.589 -4.288 -19.199 1.00 74.31 95 ASN A C 1
ATOM 721 O O . ASN A 1 95 ? 9.522 -5.435 -18.764 1.00 74.31 95 ASN A O 1
ATOM 725 N N . GLU A 1 96 ? 8.726 -3.780 -20.066 1.00 72.19 96 GLU A N 1
ATOM 726 C CA . GLU A 1 96 ? 7.600 -4.524 -20.638 1.00 72.19 96 GLU A CA 1
ATOM 727 C C . GLU A 1 96 ? 8.006 -5.339 -21.881 1.00 72.19 96 GLU A C 1
ATOM 729 O O . GLU A 1 96 ? 7.162 -5.908 -22.569 1.00 72.19 96 GLU A O 1
ATOM 734 N N . CYS A 1 97 ? 9.302 -5.403 -22.214 1.00 68.31 97 CYS A N 1
ATOM 735 C CA . CYS A 1 97 ? 9.794 -6.185 -23.344 1.00 68.31 97 CYS A CA 1
ATOM 736 C C . CYS A 1 97 ? 9.892 -7.675 -22.973 1.00 68.31 97 CYS A C 1
ATOM 738 O O . CYS A 1 97 ? 10.984 -8.220 -22.793 1.00 68.31 97 CYS A O 1
ATOM 740 N N . GLU A 1 98 ? 8.749 -8.347 -22.856 1.00 58.97 98 GLU A N 1
ATOM 741 C CA . GLU A 1 98 ? 8.687 -9.800 -22.687 1.00 58.97 98 GLU A CA 1
ATOM 742 C C . GLU A 1 98 ? 9.135 -10.537 -23.967 1.00 58.97 98 GLU A C 1
ATOM 744 O O . GLU A 1 98 ? 8.831 -10.139 -25.090 1.00 58.97 98 GLU A O 1
ATOM 749 N N . GLY A 1 99 ? 9.875 -11.641 -23.810 1.00 57.16 99 GLY A N 1
ATOM 750 C CA . GLY A 1 99 ? 10.182 -12.582 -24.899 1.00 57.16 99 GLY A CA 1
ATOM 751 C C . GLY A 1 99 ? 11.545 -12.426 -25.583 1.00 57.16 99 GLY A C 1
ATOM 752 O O . GLY A 1 99 ? 12.027 -13.389 -26.179 1.00 57.16 99 GLY A O 1
ATOM 753 N N . ASN A 1 100 ? 12.237 -11.295 -25.430 1.00 53.06 100 ASN A N 1
ATOM 754 C CA . ASN A 1 100 ? 13.607 -11.146 -25.922 1.00 53.06 100 ASN A CA 1
ATOM 755 C C . ASN A 1 100 ? 14.609 -11.377 -24.784 1.00 53.06 100 ASN A C 1
ATOM 757 O O . ASN A 1 100 ? 14.981 -10.468 -24.048 1.00 53.06 100 ASN A O 1
ATOM 761 N N . LYS A 1 101 ? 15.123 -12.612 -24.680 1.00 53.03 101 LYS A N 1
ATOM 762 C CA . LYS A 1 101 ? 16.296 -12.960 -23.846 1.00 53.03 101 LYS A CA 1
ATOM 763 C C . LYS A 1 101 ? 17.581 -12.219 -24.263 1.00 53.03 101 LYS A C 1
ATOM 765 O O . LYS A 1 101 ? 18.653 -12.489 -23.726 1.00 53.03 101 LYS A O 1
ATOM 770 N N . SER A 1 102 ? 17.514 -11.295 -25.219 1.00 52.03 102 SER A N 1
ATOM 771 C CA . SER A 1 102 ? 18.570 -10.326 -25.462 1.00 52.03 102 SER A CA 1
ATOM 772 C C . SER A 1 102 ? 18.527 -9.276 -24.355 1.00 52.03 102 SER A C 1
ATOM 774 O O . SER A 1 102 ? 17.764 -8.319 -24.431 1.00 52.03 102 SER A O 1
ATOM 776 N N . SER A 1 103 ? 19.348 -9.488 -23.324 1.00 57.22 103 SER A N 1
ATOM 777 C CA . SER A 1 103 ? 19.748 -8.513 -22.304 1.00 57.22 103 SER A CA 1
ATOM 778 C C . SER A 1 103 ? 19.525 -7.061 -22.752 1.00 57.22 103 SER A C 1
ATOM 780 O O . SER A 1 103 ? 20.344 -6.520 -23.505 1.00 57.22 103 SER A O 1
ATOM 782 N N . LEU A 1 104 ? 18.428 -6.434 -22.316 1.00 58.38 104 LEU A N 1
ATOM 783 C CA . LEU A 1 104 ? 18.208 -5.001 -22.492 1.00 58.38 104 LEU A CA 1
ATOM 784 C C . LEU A 1 104 ? 19.222 -4.265 -21.619 1.00 58.38 104 LEU A C 1
ATOM 786 O O . LEU A 1 104 ? 18.965 -3.905 -20.476 1.00 58.38 104 LEU A O 1
ATOM 790 N N . LYS A 1 105 ? 20.429 -4.091 -22.162 1.00 65.00 105 LYS A N 1
ATOM 791 C CA . LYS A 1 105 ? 21.555 -3.476 -21.458 1.00 65.00 105 LYS A CA 1
ATOM 792 C C . LYS A 1 105 ? 21.402 -1.969 -21.329 1.00 65.00 105 LYS A C 1
ATOM 794 O O . LYS A 1 105 ? 22.156 -1.390 -20.570 1.00 65.00 105 LYS A O 1
ATOM 799 N N . ARG A 1 106 ? 20.509 -1.320 -22.083 1.00 78.88 106 ARG A N 1
ATOM 800 C CA . ARG A 1 106 ? 20.387 0.141 -22.134 1.00 78.88 106 ARG A CA 1
ATOM 801 C C . ARG A 1 106 ? 18.953 0.548 -22.471 1.00 78.88 106 ARG A C 1
ATOM 803 O O . ARG A 1 106 ? 18.385 0.031 -23.425 1.00 78.88 106 ARG A O 1
ATOM 810 N N . SER A 1 107 ? 18.404 1.475 -21.702 1.00 82.31 107 SER A N 1
ATOM 811 C CA . SER A 1 107 ? 17.079 2.070 -21.862 1.00 82.31 107 SER A CA 1
ATOM 812 C C . SER A 1 107 ? 17.142 3.566 -21.540 1.00 82.31 107 SER A C 1
ATOM 814 O O . SER A 1 107 ? 18.167 4.073 -21.076 1.00 82.31 107 SER A O 1
ATOM 816 N N . GLU A 1 108 ? 16.063 4.287 -21.812 1.00 88.62 108 GLU A N 1
ATOM 817 C CA . GLU A 1 108 ? 15.937 5.720 -21.578 1.00 88.62 108 GLU A CA 1
ATOM 818 C C . GLU A 1 108 ? 14.725 6.003 -20.692 1.00 88.62 108 GLU A C 1
ATOM 820 O O . GLU A 1 108 ? 13.649 5.441 -20.885 1.00 88.62 108 GLU A O 1
ATOM 825 N N . CYS A 1 109 ? 14.894 6.874 -19.695 1.00 89.06 109 CYS A N 1
ATOM 826 C CA . CYS A 1 109 ? 13.796 7.273 -18.830 1.00 89.06 109 CYS A CA 1
ATOM 827 C C . CYS A 1 109 ? 12.714 8.008 -19.642 1.00 89.06 109 CYS A C 1
ATOM 829 O O . CYS A 1 109 ? 13.012 9.049 -20.237 1.00 89.06 109 CYS A O 1
ATOM 831 N N . PRO A 1 110 ? 11.450 7.545 -19.631 1.00 88.38 110 PRO A N 1
ATOM 832 C CA . PRO A 1 110 ? 10.386 8.160 -20.422 1.00 88.38 110 PRO A CA 1
ATOM 833 C C . PRO A 1 110 ? 10.096 9.604 -19.992 1.00 88.38 110 PRO A C 1
ATOM 835 O O . PRO A 1 110 ? 9.708 10.416 -20.833 1.00 88.38 110 PRO A O 1
ATOM 838 N N . HIS A 1 111 ? 10.348 9.930 -18.719 1.00 92.12 111 HIS A N 1
ATOM 839 C CA . HIS A 1 111 ? 10.139 11.254 -18.141 1.00 92.12 111 HIS A CA 1
ATOM 840 C C . HIS A 1 111 ? 11.317 12.207 -18.402 1.00 92.12 111 HIS A C 1
ATOM 842 O O . HIS A 1 111 ? 11.155 13.222 -19.073 1.00 92.12 111 HIS A O 1
ATOM 848 N N . CYS A 1 112 ? 12.518 11.889 -17.901 1.00 94.69 112 CYS A N 1
ATOM 849 C CA . CYS A 1 112 ? 13.651 12.825 -17.930 1.00 94.69 112 CYS A CA 1
ATOM 850 C C . CYS A 1 112 ? 14.687 12.543 -19.022 1.00 94.69 112 CYS A C 1
ATOM 852 O O . CYS A 1 112 ? 15.730 13.195 -19.036 1.00 94.69 112 CYS A O 1
ATOM 854 N N . LYS A 1 113 ? 14.449 11.545 -19.882 1.00 92.75 113 LYS A N 1
ATOM 855 C CA . LYS A 1 113 ? 15.319 11.188 -21.014 1.00 92.75 113 LYS A CA 1
ATOM 856 C C . LYS A 1 113 ? 16.739 10.752 -20.625 1.00 92.75 113 LYS A C 1
ATOM 858 O O . LYS A 1 113 ? 17.630 10.631 -21.460 1.00 92.75 113 LYS A O 1
ATOM 863 N N . GLN A 1 114 ? 16.974 10.481 -19.337 1.00 91.94 114 GLN A N 1
ATOM 864 C CA . GLN A 1 114 ? 18.256 9.960 -18.874 1.00 91.94 114 GLN A CA 1
ATOM 865 C C . GLN A 1 114 ? 18.389 8.494 -19.274 1.00 91.94 114 GLN A C 1
ATOM 867 O O . GLN A 1 114 ? 17.534 7.669 -18.957 1.00 91.94 114 GLN A O 1
ATOM 872 N N . VAL A 1 115 ? 19.497 8.178 -19.930 1.00 89.81 115 VAL A N 1
ATOM 873 C CA . VAL A 1 115 ? 19.863 6.816 -20.304 1.00 89.81 115 VAL A CA 1
ATOM 874 C C . VAL A 1 115 ? 20.345 6.044 -19.075 1.00 89.81 115 VAL A C 1
ATOM 876 O O . VAL A 1 115 ? 21.114 6.566 -18.266 1.00 89.81 115 VAL A O 1
ATOM 879 N N . PHE A 1 116 ? 19.918 4.793 -18.948 1.00 84.50 116 PHE A N 1
ATOM 880 C CA . PHE A 1 116 ? 20.294 3.887 -17.866 1.00 84.50 116 PHE A CA 1
ATOM 881 C C . PHE A 1 116 ? 20.293 2.431 -18.357 1.00 84.50 116 PHE A C 1
ATOM 883 O O . PHE A 1 116 ? 19.932 2.151 -19.497 1.00 84.50 116 PHE A O 1
ATOM 890 N N . CYS A 1 117 ? 20.706 1.500 -17.505 1.00 78.62 117 CYS A N 1
ATOM 891 C CA . CYS A 1 117 ? 20.687 0.064 -17.780 1.00 7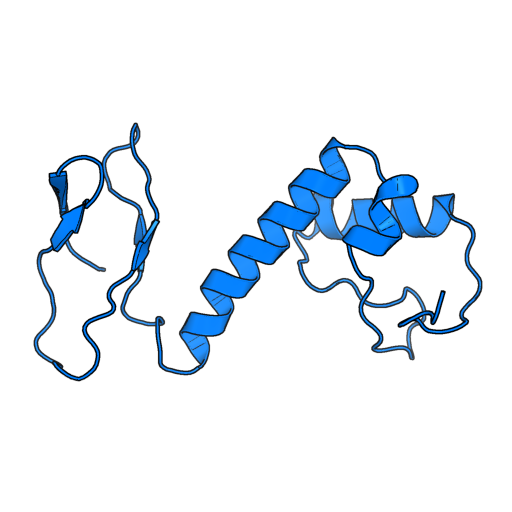8.62 117 CYS A CA 1
ATOM 892 C C . CYS A 1 117 ? 19.766 -0.611 -16.758 1.00 78.62 117 CYS A C 1
ATOM 894 O O . CYS A 1 117 ? 19.853 -0.274 -15.576 1.00 78.62 117 CYS A O 1
ATOM 896 N N . PHE A 1 118 ? 18.915 -1.551 -17.179 1.00 71.94 118 PHE A N 1
ATOM 897 C CA . PHE A 1 118 ? 18.230 -2.426 -16.222 1.00 71.94 118 PHE A CA 1
ATOM 898 C C . PHE A 1 118 ? 19.274 -3.356 -15.583 1.00 71.94 118 PHE A C 1
ATOM 900 O O . PHE A 1 118 ? 20.143 -3.875 -16.287 1.00 71.94 118 PHE A O 1
ATOM 907 N N . SER A 1 119 ? 19.235 -3.494 -14.256 1.00 57.22 119 SER A N 1
ATOM 908 C CA . SER A 1 119 ? 20.156 -4.319 -13.458 1.00 57.22 119 SER A CA 1
ATOM 909 C C . SER A 1 119 ? 19.593 -5.702 -13.183 1.00 57.22 119 SER A C 1
ATOM 911 O O . SER A 1 119 ? 18.399 -5.740 -12.806 1.00 57.22 119 SER A O 1
#

Sequence (119 aa):
MEASGCSHPYCTDCVAKYIETKVSHSNMSDIKCPNTNCSVLLDALSCRSILSKKVFEKWCRVLCESAVLLDASKGGFVHGRSFCPNRKCSELILNECEGNKSSLKRSECPHCKQVFCFS

Foldseek 3Di:
DPDLDDPDDDDLQVVQVQLLCCCVVVVDQFDFDPDPPGRRTDDLVVNVVSYDPVSSVSNVVSNVVVVVVVVCVVPQAVQFWDFDPPPVGRDIGGDRPPDDPPQQQWDADPPPRDIDGRD

Radius of gyration: 18.96 Å; chains: 1; bounding box: 45×32×45 Å

Organism: Papaver nudicaule (NCBI:txid74823)

InterPro domains:
  IPR013083 Zinc finger, RING/FYVE/PHD-type [G3DSA:3.30.40.10] (1-69)
  IPR017907 Zinc finger, RING-type, conserved site [PS00518] (6-15)
  IPR031127 E3 ubiquitin ligase RBR family [PTHR11685] (6-118)
  IPR044066 TRIAD supradomain [PS51873] (1-119)

Secondary structure (DSSP, 8-state):
----S------HHHHHHHHHHHHHHH--SS-B-SSTT--PBPPTTTTGGGS-HHHHHHHHHHHHHHHHHHHIIIIISTT-EEE-S-TTT--EEE---TT--S----EE-TTT--EE---

pLDDT: mean 81.69, std 16.86, range [32.0, 96.81]